Protein AF-A0A851D1P9-F1 (afdb_monomer_lite)

Foldseek 3Di:
DVLVVCCVPPNVQEAEEEADLPDDDDCVSNVVSYDYHHAYPPGDGDPVSVVVVVVVVVVSCVPDVSHDYHYDYPPRPDD

Radius of gyration: 12.74 Å; chains: 1; bounding box: 30×19×34 Å

InterPro domains:
  IPR029021 Protein-tyrosine phosphatase-like [G3DSA:3.90.190.10] (1-79)
  IPR029021 Protein-tyrosine phosphatase-like [SSF52799] (2-79)
  IPR029023 Tensin-type phosphatase domain [PS51181] (1-79)
  IPR051281 Dual-specificity lipid and protein phosphatase [PTHR12305] (1-79)

Sequence (79 aa):
EVARFLDTKHADHYKVYNLCSEKGYDPKYFHYRVERIFIDDHNVPALQDMLKFTASVREWMSRDEKNIIAIHCKGGKGR

Secondary structure (DSSP, 8-state):
-HHHHHHHHSTT-EEEEEEESS----GGGGTT-EEEEEE-TT-PPPHHHHHHHHHHHHHHHHH-TT-EEEEE-SSSS--

pLDDT: mean 91.1, std 8.93, range [54.75, 98.31]

Structure (mmCIF, N/CA/C/O backbone):
data_AF-A0A851D1P9-F1
#
_entry.id   AF-A0A851D1P9-F1
#
loop_
_atom_site.group_PDB
_atom_site.id
_atom_site.type_symbol
_atom_site.label_atom_id
_atom_site.label_alt_id
_atom_site.label_comp_id
_atom_site.label_asym_id
_atom_site.label_entity_id
_atom_site.label_seq_id
_atom_site.pdbx_PDB_ins_code
_atom_site.Cartn_x
_atom_site.Cartn_y
_atom_site.Cartn_z
_atom_site.occupancy
_atom_site.B_iso_or_equiv
_atom_site.auth_seq_id
_atom_site.auth_comp_id
_atom_site.auth_asym_id
_atom_site.auth_atom_id
_atom_site.pdbx_PDB_model_num
ATOM 1 N N . GLU A 1 1 ? 9.506 2.897 12.558 1.00 87.81 1 GLU A N 1
ATOM 2 C CA . GLU A 1 1 ? 8.682 4.110 12.784 1.00 87.81 1 GLU A CA 1
ATOM 3 C C . GLU A 1 1 ? 7.445 4.189 11.896 1.00 87.81 1 GLU A C 1
ATOM 5 O O . GLU A 1 1 ? 6.380 4.447 12.435 1.00 87.81 1 GLU A O 1
ATOM 10 N N . VAL A 1 2 ? 7.545 3.918 10.588 1.00 93.94 2 VAL A N 1
ATOM 11 C CA . VAL A 1 2 ? 6.384 3.951 9.670 1.00 93.94 2 VAL A CA 1
ATOM 12 C C . VAL A 1 2 ? 5.260 3.006 10.109 1.00 93.94 2 VAL A C 1
ATOM 14 O O . VAL A 1 2 ? 4.125 3.449 10.231 1.00 93.94 2 VAL A O 1
ATOM 17 N N . ALA A 1 3 ? 5.576 1.743 10.427 1.00 93.56 3 ALA A N 1
ATOM 18 C CA . ALA A 1 3 ? 4.595 0.790 10.960 1.00 93.56 3 ALA A CA 1
ATOM 19 C C . ALA A 1 3 ? 3.881 1.339 12.207 1.00 93.56 3 ALA A C 1
ATOM 21 O O . ALA A 1 3 ? 2.666 1.467 12.216 1.00 93.56 3 ALA A O 1
ATOM 22 N N . ARG A 1 4 ? 4.650 1.817 13.198 1.00 96.06 4 ARG A N 1
ATOM 23 C CA . ARG A 1 4 ? 4.111 2.460 14.408 1.00 96.06 4 ARG A CA 1
ATOM 24 C C . ARG A 1 4 ? 3.184 3.636 14.087 1.00 96.06 4 ARG A C 1
ATOM 26 O O . ARG A 1 4 ? 2.151 3.782 14.731 1.00 96.06 4 ARG A O 1
ATOM 33 N N . PHE A 1 5 ? 3.554 4.495 13.136 1.00 97.19 5 PHE A N 1
ATOM 34 C CA . PHE A 1 5 ? 2.722 5.627 12.726 1.00 97.19 5 PHE A CA 1
ATOM 35 C C . PHE A 1 5 ? 1.380 5.154 12.157 1.00 97.19 5 PHE A C 1
ATOM 37 O O . PHE A 1 5 ? 0.337 5.629 12.603 1.00 97.19 5 PHE A O 1
ATOM 44 N N . LEU A 1 6 ? 1.409 4.195 11.226 1.00 97.00 6 LEU A N 1
ATOM 45 C CA . LEU A 1 6 ? 0.207 3.641 10.607 1.00 97.00 6 LEU A CA 1
ATOM 46 C C . LEU A 1 6 ? -0.666 2.905 11.627 1.00 97.00 6 LEU A C 1
ATOM 48 O O . LEU A 1 6 ? -1.869 3.135 11.658 1.00 97.00 6 LEU A O 1
ATOM 52 N N . ASP A 1 7 ? -0.067 2.127 12.525 1.00 96.75 7 ASP A N 1
ATOM 53 C CA . ASP A 1 7 ? -0.782 1.452 13.611 1.00 96.75 7 ASP A CA 1
ATOM 54 C C . ASP A 1 7 ? -1.420 2.454 14.588 1.00 96.75 7 ASP A C 1
ATOM 56 O O . ASP A 1 7 ? -2.507 2.216 15.097 1.00 96.75 7 ASP A O 1
ATOM 60 N N . THR A 1 8 ? -0.786 3.608 14.828 1.00 97.31 8 THR A N 1
ATOM 61 C CA . THR A 1 8 ? -1.327 4.641 15.733 1.00 97.31 8 THR A CA 1
ATOM 62 C C . THR A 1 8 ? -2.448 5.459 15.084 1.00 97.31 8 THR A C 1
ATOM 64 O O . THR A 1 8 ? -3.377 5.882 15.766 1.00 97.31 8 THR A O 1
ATOM 67 N N . LYS A 1 9 ? -2.340 5.764 13.784 1.00 97.31 9 LYS A N 1
ATOM 68 C CA . LYS A 1 9 ? -3.251 6.693 13.088 1.00 97.31 9 LYS A CA 1
ATOM 69 C C . LYS A 1 9 ? -4.363 6.003 12.309 1.00 97.31 9 LYS A C 1
ATOM 71 O O . LYS A 1 9 ? -5.431 6.584 12.153 1.00 97.31 9 LYS A O 1
ATOM 76 N N . HIS A 1 10 ? -4.111 4.790 11.839 1.00 96.88 10 HIS A N 1
ATOM 77 C CA . HIS A 1 10 ? -4.979 4.037 10.940 1.00 96.88 10 HIS A CA 1
ATOM 78 C C . HIS A 1 10 ? -5.029 2.562 11.347 1.00 96.88 10 HIS A C 1
ATOM 80 O O . HIS A 1 10 ? -4.971 1.695 10.480 1.00 96.88 10 HIS A O 1
ATOM 86 N N . ALA A 1 11 ? -5.095 2.272 12.653 1.00 96.88 11 ALA A N 1
ATOM 87 C CA . ALA A 1 11 ? -5.166 0.907 13.177 1.00 96.88 11 ALA A CA 1
ATOM 88 C C . ALA A 1 11 ? -6.157 0.062 12.362 1.00 96.88 11 ALA A C 1
ATOM 90 O O . ALA A 1 11 ? -7.308 0.444 12.198 1.00 96.88 11 ALA A O 1
ATOM 91 N N . ASP A 1 12 ? -5.668 -1.033 11.790 1.00 96.31 12 ASP A N 1
ATOM 92 C CA . ASP A 1 12 ? -6.409 -1.962 10.929 1.00 96.31 12 ASP A CA 1
ATOM 93 C C . ASP A 1 12 ? -7.025 -1.441 9.624 1.00 96.31 12 ASP A C 1
ATOM 95 O O . ASP A 1 12 ? -7.520 -2.229 8.818 1.00 96.31 12 ASP A O 1
ATOM 99 N N . HIS A 1 13 ? -6.845 -0.158 9.332 1.00 98.00 13 HIS A N 1
ATOM 100 C CA . HIS A 1 13 ? -7.420 0.536 8.184 1.00 98.00 13 HIS A CA 1
ATOM 101 C C . HIS A 1 13 ? -6.362 1.030 7.191 1.00 98.00 13 HIS A C 1
ATOM 103 O O . HIS A 1 13 ? -6.585 1.995 6.466 1.00 98.00 13 HIS A O 1
ATOM 109 N N . TYR A 1 14 ? -5.197 0.380 7.112 1.00 98.00 14 TYR A N 1
ATOM 110 C CA . TYR A 1 14 ? -4.192 0.695 6.093 1.00 98.00 14 TYR A CA 1
ATOM 111 C C . TYR A 1 14 ? -3.732 -0.529 5.304 1.00 98.00 14 TYR A C 1
ATOM 113 O O . TYR A 1 14 ? -3.579 -1.624 5.847 1.00 98.00 14 TYR A O 1
ATOM 121 N N . LYS A 1 15 ? -3.411 -0.305 4.028 1.00 97.88 15 LYS A N 1
ATOM 122 C CA . LYS A 1 15 ? -2.684 -1.252 3.177 1.00 97.88 15 LYS A CA 1
ATOM 123 C C . LYS A 1 15 ? -1.505 -0.554 2.508 1.00 97.88 15 LYS A C 1
ATOM 125 O O . LYS A 1 15 ? -1.632 0.571 2.026 1.00 97.88 15 LYS A O 1
ATOM 130 N N . VAL A 1 16 ? -0.350 -1.207 2.499 1.00 97.06 16 VAL A N 1
ATOM 131 C CA . VAL A 1 16 ? 0.896 -0.660 1.955 1.00 97.06 16 VAL A CA 1
ATOM 132 C C . VAL A 1 16 ? 1.167 -1.251 0.576 1.00 97.06 16 VAL A C 1
ATOM 134 O O . VAL A 1 16 ? 1.122 -2.466 0.400 1.00 97.06 16 VAL A O 1
ATOM 137 N N . TYR A 1 17 ? 1.499 -0.402 -0.389 1.00 95.81 17 TYR A N 1
ATOM 138 C CA . TYR A 1 17 ? 1.935 -0.799 -1.723 1.00 95.81 17 TYR A CA 1
ATOM 139 C C . TYR A 1 17 ? 3.409 -0.436 -1.894 1.00 95.81 17 TYR A C 1
ATOM 141 O O . TYR A 1 17 ? 3.785 0.735 -1.840 1.00 95.81 17 TYR A O 1
ATOM 149 N N . ASN A 1 18 ? 4.251 -1.454 -2.058 1.00 93.56 18 ASN A N 1
ATOM 150 C CA . ASN A 1 18 ? 5.679 -1.304 -2.309 1.00 93.56 18 ASN A CA 1
ATOM 151 C C . ASN A 1 18 ? 5.954 -1.437 -3.809 1.00 93.56 18 ASN A C 1
ATOM 153 O O . ASN A 1 18 ? 5.844 -2.537 -4.353 1.00 93.56 18 ASN A O 1
ATOM 157 N N . LEU A 1 19 ? 6.351 -0.335 -4.442 1.00 90.31 19 LEU A N 1
ATOM 158 C CA . LEU A 1 19 ? 6.652 -0.275 -5.874 1.00 90.31 19 LEU A CA 1
ATOM 159 C C . LEU A 1 19 ? 8.090 -0.717 -6.217 1.00 90.31 19 LEU A C 1
ATOM 161 O O . LEU A 1 19 ? 8.493 -0.681 -7.376 1.00 90.31 19 LEU A O 1
ATOM 165 N N . CYS A 1 20 ? 8.905 -1.092 -5.226 1.00 85.81 20 CYS A N 1
ATOM 166 C CA . CYS A 1 20 ? 10.301 -1.465 -5.445 1.00 85.81 20 CYS A CA 1
ATOM 167 C C . CYS A 1 20 ? 10.453 -2.917 -5.907 1.00 85.81 20 CYS A C 1
ATOM 169 O O . CYS A 1 20 ? 10.137 -3.863 -5.164 1.00 85.81 20 CYS A O 1
ATOM 171 N N . SER A 1 21 ? 11.042 -3.103 -7.090 1.00 82.38 21 SER A N 1
ATOM 172 C CA . SER A 1 21 ? 11.500 -4.418 -7.531 1.00 82.38 21 SER A CA 1
ATOM 173 C C . SER A 1 21 ? 12.730 -4.878 -6.742 1.00 82.38 21 SER A C 1
ATOM 175 O O . SER A 1 21 ? 12.810 -6.030 -6.312 1.00 82.38 21 SER A O 1
ATOM 177 N N . GLU A 1 22 ? 13.635 -3.946 -6.443 1.00 76.81 22 GLU A N 1
ATOM 178 C CA . GLU A 1 22 ? 14.982 -4.203 -5.946 1.00 76.81 22 GLU A CA 1
ATOM 179 C C . GLU A 1 22 ? 15.050 -4.569 -4.457 1.00 76.81 22 GLU A C 1
ATOM 181 O O . GLU A 1 22 ? 15.966 -5.269 -4.024 1.00 76.81 22 GLU A O 1
ATOM 186 N N . LYS A 1 23 ? 14.108 -4.070 -3.644 1.00 80.12 23 LYS A N 1
ATOM 187 C CA . LYS A 1 23 ? 14.132 -4.231 -2.184 1.00 80.12 23 LYS A CA 1
ATOM 188 C C . LYS A 1 23 ? 12.739 -4.442 -1.602 1.00 80.12 23 LYS A C 1
ATOM 190 O O . LYS A 1 23 ? 11.792 -3.710 -1.887 1.00 80.12 23 LYS A O 1
ATOM 195 N N . GLY A 1 24 ? 12.648 -5.443 -0.733 1.00 84.44 24 GLY A N 1
ATOM 196 C CA . GLY A 1 24 ? 11.498 -5.697 0.126 1.00 84.44 24 GLY A CA 1
ATOM 197 C C . GLY A 1 24 ? 11.854 -5.550 1.603 1.00 84.44 24 GLY A C 1
ATOM 198 O O . G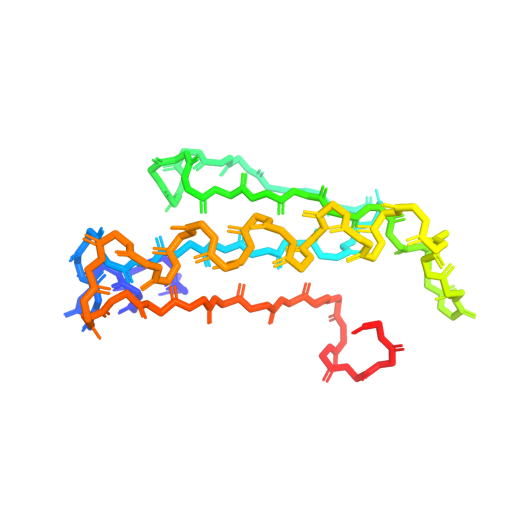LY A 1 24 ? 13.003 -5.307 1.968 1.00 84.44 24 GLY A O 1
ATOM 199 N N . TYR A 1 25 ? 10.847 -5.730 2.442 1.00 91.12 25 TYR A N 1
ATOM 200 C CA . TYR A 1 25 ? 10.952 -5.855 3.892 1.00 91.12 25 TYR A CA 1
ATOM 201 C C . TYR A 1 25 ? 9.988 -6.953 4.350 1.00 91.12 25 TYR A C 1
ATOM 203 O O . TYR A 1 25 ? 9.116 -7.360 3.578 1.00 91.12 25 TYR A O 1
ATOM 211 N N . ASP A 1 26 ? 10.142 -7.439 5.584 1.00 92.31 26 ASP A N 1
ATOM 212 C CA . ASP A 1 26 ? 9.240 -8.458 6.125 1.00 92.31 26 ASP A CA 1
ATOM 213 C C . ASP A 1 26 ? 7.805 -7.888 6.217 1.00 92.31 26 ASP A C 1
ATOM 215 O O . ASP A 1 26 ? 7.586 -6.888 6.913 1.00 92.31 26 ASP A O 1
ATOM 21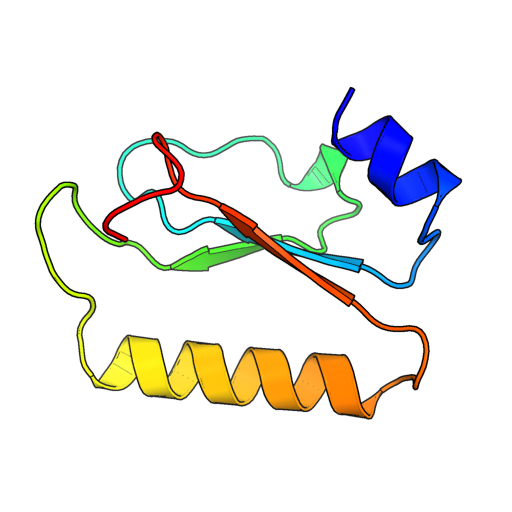9 N N . PRO A 1 27 ? 6.814 -8.477 5.518 1.00 92.50 27 PRO A N 1
ATOM 220 C CA . PRO A 1 27 ? 5.433 -7.998 5.548 1.00 92.50 27 PRO A CA 1
ATOM 221 C C . PRO A 1 27 ? 4.790 -8.093 6.940 1.00 92.50 27 PRO A C 1
ATOM 223 O O . PRO A 1 27 ? 3.788 -7.417 7.187 1.00 92.50 27 PRO A O 1
ATOM 226 N N . LYS A 1 28 ? 5.369 -8.863 7.875 1.00 94.06 28 LYS A N 1
ATOM 227 C CA . LYS A 1 28 ? 4.925 -8.935 9.278 1.00 94.06 28 LYS A CA 1
ATOM 228 C C . LYS A 1 28 ? 4.901 -7.579 9.966 1.00 94.06 28 LYS A C 1
ATOM 230 O O . LYS A 1 28 ? 4.040 -7.358 10.808 1.00 94.06 28 LYS A O 1
ATOM 235 N N . TYR A 1 29 ? 5.794 -6.661 9.591 1.00 93.88 29 TYR A N 1
ATOM 236 C CA . TYR A 1 29 ? 5.823 -5.316 10.176 1.00 93.88 29 TYR A CA 1
ATOM 237 C C . TYR A 1 29 ? 4.555 -4.503 9.906 1.00 93.88 29 TYR A C 1
ATOM 239 O O . TYR A 1 29 ? 4.314 -3.521 10.596 1.00 93.88 29 TYR A O 1
ATOM 247 N N . PHE A 1 30 ? 3.763 -4.902 8.914 1.00 95.75 30 PHE A N 1
ATOM 248 C CA . PHE A 1 30 ? 2.527 -4.239 8.511 1.00 95.75 30 PHE A CA 1
ATOM 249 C C . PHE A 1 30 ? 1.344 -5.212 8.541 1.00 95.75 30 PHE A C 1
ATOM 251 O O . PHE A 1 30 ? 0.409 -5.085 7.751 1.00 95.75 30 PHE A O 1
ATOM 258 N N 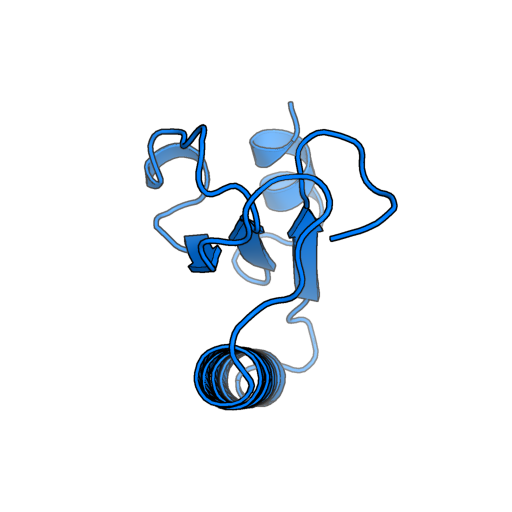. HIS A 1 31 ? 1.404 -6.226 9.413 1.00 96.25 31 HIS A N 1
ATOM 259 C CA . HIS A 1 31 ? 0.334 -7.212 9.612 1.00 96.25 31 HIS A CA 1
ATOM 260 C C . HIS A 1 31 ? -0.072 -7.928 8.316 1.00 96.25 31 HIS A C 1
ATOM 262 O O . HIS A 1 31 ? -1.245 -8.201 8.082 1.00 96.25 31 HIS A O 1
ATOM 268 N N . TYR A 1 32 ?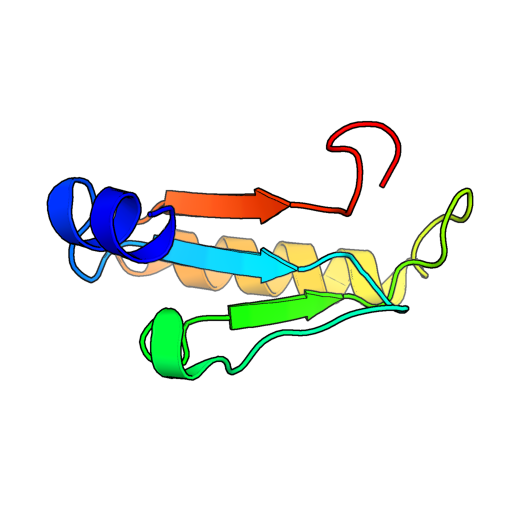 0.903 -8.188 7.437 1.00 95.38 32 TYR A N 1
ATOM 269 C CA . TYR A 1 32 ? 0.707 -8.776 6.106 1.00 95.38 32 TYR A CA 1
ATOM 270 C C . TYR A 1 32 ? -0.204 -7.977 5.160 1.00 95.38 32 TYR A C 1
ATOM 272 O O . TYR A 1 32 ? -0.576 -8.466 4.095 1.00 95.38 32 TYR A O 1
ATOM 280 N N . ARG A 1 33 ? -0.495 -6.709 5.473 1.00 95.69 33 ARG A N 1
ATOM 281 C CA . ARG 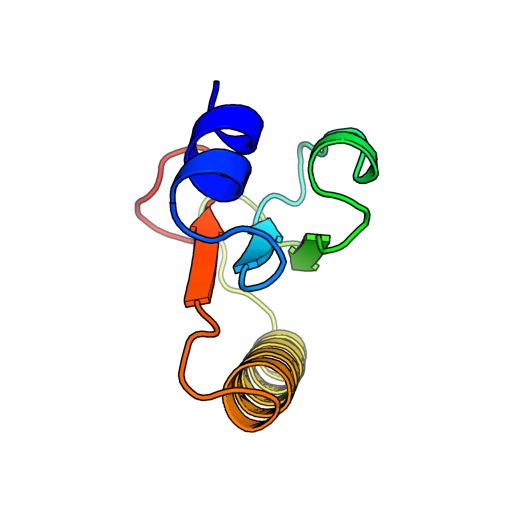A 1 33 ? -1.225 -5.777 4.601 1.00 95.69 33 ARG A CA 1
ATOM 282 C C . ARG A 1 33 ? -0.278 -5.061 3.639 1.00 95.69 33 ARG A C 1
ATOM 284 O O . ARG A 1 33 ? -0.324 -3.841 3.507 1.00 95.69 33 ARG A O 1
ATOM 291 N N . VAL A 1 34 ? 0.603 -5.820 2.987 1.00 95.56 34 VAL A N 1
ATOM 292 C CA . VAL A 1 34 ? 1.587 -5.303 2.026 1.00 95.56 34 VAL A CA 1
ATOM 293 C C . VAL A 1 34 ? 1.403 -5.994 0.687 1.00 95.56 34 VAL A C 1
ATOM 295 O O . VAL A 1 34 ? 1.429 -7.219 0.611 1.00 95.56 34 VAL A O 1
ATOM 298 N N . GLU A 1 35 ? 1.287 -5.209 -0.374 1.00 94.88 35 GLU A N 1
ATOM 299 C CA . GLU A 1 35 ? 1.301 -5.688 -1.751 1.00 94.88 35 GLU A CA 1
ATOM 300 C C . GLU A 1 35 ? 2.512 -5.117 -2.487 1.00 94.88 35 GLU A C 1
ATOM 302 O O . GLU A 1 35 ? 2.913 -3.973 -2.264 1.00 94.88 35 GLU A O 1
ATOM 307 N N . ARG A 1 36 ? 3.133 -5.932 -3.340 1.00 92.06 36 ARG A N 1
ATOM 308 C CA . ARG A 1 36 ? 4.317 -5.532 -4.101 1.00 92.06 36 ARG A CA 1
ATOM 309 C C . ARG A 1 36 ? 3.981 -5.418 -5.574 1.00 92.06 36 ARG A C 1
ATOM 311 O O . ARG A 1 36 ? 3.412 -6.341 -6.148 1.00 92.06 36 ARG A O 1
ATOM 318 N N . ILE A 1 37 ? 4.408 -4.315 -6.170 1.00 89.19 37 ILE A N 1
ATOM 319 C CA . ILE A 1 37 ? 4.377 -4.087 -7.611 1.00 89.19 37 ILE A CA 1
ATOM 320 C C . ILE A 1 37 ? 5.824 -3.885 -8.014 1.00 89.19 37 ILE A C 1
ATOM 322 O O . ILE A 1 37 ? 6.504 -3.003 -7.499 1.00 89.19 37 ILE A O 1
ATOM 326 N N . PHE A 1 38 ? 6.331 -4.760 -8.868 1.00 88.00 38 PHE A N 1
ATOM 327 C CA . PHE A 1 38 ? 7.743 -4.763 -9.214 1.00 88.00 38 PHE A CA 1
ATOM 328 C C . PHE A 1 38 ? 7.981 -3.731 -10.317 1.00 88.00 38 PHE A C 1
ATOM 330 O O . PHE A 1 38 ? 7.822 -4.041 -11.493 1.00 88.00 38 PHE A O 1
ATOM 337 N N . ILE A 1 39 ? 8.321 -2.499 -9.925 1.00 86.56 39 ILE A N 1
ATOM 338 C CA . ILE A 1 39 ? 8.688 -1.423 -10.850 1.00 86.56 39 ILE A CA 1
ATOM 339 C C . ILE A 1 39 ? 10.184 -1.152 -10.704 1.00 86.56 39 ILE A C 1
ATOM 341 O O . ILE A 1 39 ? 10.651 -0.708 -9.646 1.00 86.56 39 ILE A O 1
ATOM 345 N N . ASP A 1 40 ? 10.928 -1.434 -11.773 1.00 83.50 40 ASP A N 1
ATOM 346 C CA . ASP A 1 40 ? 12.351 -1.120 -11.850 1.00 83.50 40 ASP A CA 1
ATOM 347 C C . ASP A 1 40 ? 12.574 0.395 -11.823 1.00 83.50 40 ASP A C 1
ATOM 349 O O . ASP A 1 40 ? 11.756 1.190 -12.290 1.00 83.50 40 ASP A O 1
ATOM 353 N N . ASP A 1 41 ? 13.700 0.817 -11.252 1.00 78.44 41 ASP A N 1
ATOM 354 C CA . ASP A 1 41 ? 14.026 2.236 -11.154 1.00 78.44 41 ASP A CA 1
ATOM 355 C C . ASP A 1 41 ? 14.124 2.862 -12.559 1.00 78.44 41 ASP A C 1
ATOM 357 O O . ASP A 1 41 ? 14.733 2.283 -13.459 1.00 78.44 41 ASP A O 1
ATOM 361 N N . HIS A 1 42 ? 13.508 4.035 -12.745 1.00 77.50 42 HIS A N 1
ATOM 362 C CA . HIS A 1 42 ? 13.393 4.748 -14.033 1.00 77.50 42 HIS A CA 1
ATOM 363 C C . HIS A 1 42 ? 12.630 4.010 -15.149 1.00 77.50 42 HIS A C 1
ATOM 365 O O . HIS A 1 42 ? 12.737 4.391 -16.314 1.00 77.50 42 HIS A O 1
ATOM 371 N N . ASN A 1 43 ? 11.835 2.995 -14.810 1.00 83.81 43 ASN A N 1
ATOM 372 C CA . ASN A 1 43 ? 10.968 2.291 -15.751 1.00 83.81 43 ASN A CA 1
ATOM 373 C C . ASN A 1 43 ? 9.493 2.451 -15.375 1.00 83.81 43 ASN A C 1
ATOM 375 O O . ASN A 1 43 ? 9.151 2.837 -14.257 1.00 83.81 43 ASN A O 1
ATOM 379 N N . VAL A 1 44 ? 8.616 2.145 -16.331 1.00 86.56 44 VAL A N 1
ATOM 380 C CA . VAL A 1 44 ? 7.165 2.116 -16.120 1.00 86.56 44 VAL A CA 1
ATOM 381 C C . VAL A 1 44 ? 6.693 0.686 -15.836 1.00 86.56 44 VAL A C 1
ATOM 383 O O . VAL A 1 44 ? 7.274 -0.263 -16.367 1.00 86.56 44 VAL A O 1
ATOM 386 N N . PRO A 1 45 ? 5.635 0.503 -15.029 1.00 88.56 45 PRO A N 1
ATOM 387 C CA . PRO A 1 45 ? 5.010 -0.802 -14.855 1.00 88.56 45 PRO A CA 1
ATOM 388 C C . PRO A 1 45 ? 4.367 -1.281 -16.160 1.00 88.56 45 PRO A C 1
ATOM 390 O O . PRO A 1 45 ? 3.924 -0.482 -16.991 1.00 88.56 45 PRO A O 1
ATOM 393 N N . ALA A 1 46 ? 4.231 -2.599 -16.312 1.00 91.19 46 ALA A N 1
ATOM 394 C CA . ALA A 1 46 ? 3.389 -3.148 -17.364 1.00 91.19 46 ALA A CA 1
ATOM 395 C C . ALA A 1 46 ? 1.932 -2.701 -17.156 1.00 91.19 46 ALA A C 1
ATOM 397 O O . ALA A 1 46 ? 1.435 -2.645 -16.028 1.00 91.19 46 ALA A O 1
ATOM 398 N N . LEU A 1 47 ? 1.207 -2.445 -18.251 1.00 92.38 47 LEU A N 1
ATOM 399 C CA . LEU A 1 47 ? -0.197 -2.021 -18.182 1.00 92.38 47 LEU A CA 1
ATOM 400 C C . LEU A 1 47 ? -1.056 -3.009 -17.378 1.00 92.38 47 LEU A C 1
ATOM 402 O O . LEU A 1 47 ? -1.920 -2.607 -16.604 1.00 92.38 47 LEU A O 1
ATOM 406 N N . GLN A 1 48 ? -0.788 -4.306 -17.520 1.00 93.00 48 GLN A N 1
ATOM 407 C CA . GLN A 1 48 ? -1.489 -5.340 -16.767 1.00 93.00 48 GLN A CA 1
ATOM 408 C C . GLN A 1 48 ? -1.278 -5.202 -15.251 1.00 93.00 48 GLN A C 1
ATOM 410 O O . GLN A 1 48 ? -2.216 -5.422 -14.486 1.00 93.00 48 GLN A O 1
ATOM 415 N N . ASP A 1 49 ? -0.084 -4.815 -14.806 1.00 91.25 49 ASP A N 1
ATOM 416 C CA . ASP A 1 49 ? 0.203 -4.637 -13.383 1.00 91.25 49 ASP A CA 1
ATOM 417 C C . ASP A 1 49 ? -0.436 -3.358 -12.838 1.00 91.25 49 ASP A C 1
ATOM 419 O O . ASP A 1 49 ? -0.942 -3.363 -11.718 1.00 91.25 49 ASP A O 1
ATOM 423 N N . MET A 1 50 ? -0.559 -2.311 -13.662 1.00 92.19 50 MET A N 1
ATOM 424 C CA . MET A 1 50 ? -1.371 -1.133 -13.329 1.00 92.19 50 MET A CA 1
ATOM 425 C C . MET A 1 50 ? -2.854 -1.475 -13.157 1.00 92.19 50 MET A C 1
ATOM 427 O O . MET A 1 50 ? -3.509 -0.982 -12.234 1.00 92.19 50 MET A O 1
ATOM 431 N N . LEU A 1 51 ? -3.400 -2.343 -14.010 1.00 94.56 51 LEU A N 1
ATOM 432 C CA . LEU A 1 51 ? -4.785 -2.803 -13.879 1.00 94.56 51 LEU A CA 1
ATOM 433 C C . LEU A 1 51 ? -4.988 -3.636 -12.607 1.00 94.56 51 LEU A C 1
ATOM 435 O O . LEU A 1 51 ? -5.963 -3.425 -11.888 1.00 94.56 51 LEU A O 1
ATOM 439 N N . LYS A 1 52 ? -4.050 -4.532 -12.276 1.00 94.00 52 LYS A N 1
ATOM 440 C CA . LYS A 1 52 ? -4.089 -5.293 -11.015 1.00 94.00 52 LYS A CA 1
ATOM 441 C C . LYS A 1 52 ? -4.006 -4.375 -9.797 1.00 94.00 52 LYS A C 1
ATOM 443 O O . LYS A 1 52 ? -4.818 -4.505 -8.886 1.00 94.00 52 LYS A O 1
ATOM 448 N N . PHE A 1 53 ? -3.076 -3.420 -9.807 1.00 94.81 53 PHE A N 1
ATOM 449 C CA . PHE A 1 53 ? -2.916 -2.445 -8.733 1.00 94.81 53 PHE A CA 1
ATOM 450 C C . PHE A 1 53 ? -4.197 -1.646 -8.502 1.00 94.81 53 PHE A C 1
ATOM 452 O O . PHE A 1 53 ? -4.704 -1.585 -7.385 1.00 94.81 53 PHE A O 1
ATOM 459 N N . THR A 1 54 ? -4.753 -1.063 -9.564 1.00 95.69 54 THR A N 1
ATOM 460 C CA . THR A 1 54 ? -5.972 -0.251 -9.460 1.00 95.69 54 THR A CA 1
ATOM 461 C C . THR A 1 54 ? -7.175 -1.077 -9.008 1.00 95.69 54 THR A C 1
ATOM 463 O O . THR A 1 54 ? -7.965 -0.591 -8.199 1.00 95.69 54 THR A O 1
ATOM 466 N N . ALA A 1 55 ? -7.301 -2.333 -9.447 1.00 97.19 55 ALA A N 1
ATOM 467 C CA . ALA A 1 55 ? -8.327 -3.249 -8.949 1.00 97.19 55 ALA A CA 1
ATOM 468 C C . ALA A 1 55 ? -8.155 -3.546 -7.447 1.00 97.19 55 ALA A C 1
ATOM 470 O O . ALA A 1 55 ? -9.114 -3.410 -6.689 1.00 97.19 55 ALA A O 1
ATOM 471 N N . SER A 1 56 ? -6.933 -3.858 -7.009 1.00 97.19 56 SER A N 1
ATOM 472 C CA . SER A 1 56 ? -6.600 -4.129 -5.604 1.00 97.19 56 SER A CA 1
ATOM 473 C C . SER A 1 56 ? -6.854 -2.922 -4.692 1.00 97.19 56 SER A C 1
ATOM 475 O O . SER A 1 56 ? -7.436 -3.054 -3.611 1.00 97.19 56 SER A O 1
ATOM 477 N N . VAL A 1 57 ? -6.495 -1.715 -5.146 1.00 97.12 57 VAL A N 1
ATOM 478 C CA . VAL A 1 57 ? -6.796 -0.462 -4.439 1.00 97.12 57 VAL A CA 1
ATOM 479 C C . VAL A 1 57 ? -8.299 -0.272 -4.304 1.00 97.12 57 VAL A C 1
ATOM 481 O O . VAL A 1 57 ? -8.778 -0.018 -3.203 1.00 97.12 57 VAL A O 1
ATOM 484 N N . ARG A 1 58 ? -9.056 -0.418 -5.395 1.00 97.81 58 ARG A N 1
ATOM 485 C CA . ARG A 1 58 ? -10.516 -0.258 -5.369 1.00 97.81 58 ARG A CA 1
ATOM 486 C C . ARG A 1 58 ? -11.175 -1.240 -4.413 1.00 97.81 58 ARG A C 1
ATOM 488 O O . ARG A 1 58 ? -12.040 -0.841 -3.640 1.00 97.81 58 ARG A O 1
ATOM 495 N N . GLU A 1 59 ? -10.747 -2.496 -4.443 1.00 98.12 59 GLU A N 1
ATOM 496 C CA . GLU A 1 59 ? -11.247 -3.522 -3.537 1.00 98.12 59 GLU A CA 1
ATOM 497 C C . GLU A 1 59 ? -10.972 -3.146 -2.076 1.00 98.12 59 GLU A C 1
ATOM 499 O O . GLU A 1 59 ? -11.893 -3.154 -1.263 1.00 98.12 59 GLU A O 1
ATOM 504 N N . TRP A 1 60 ? -9.742 -2.743 -1.743 1.00 97.94 60 TRP A N 1
ATOM 505 C CA . TRP A 1 60 ? -9.389 -2.323 -0.385 1.00 97.94 60 TRP A CA 1
ATOM 506 C C . TRP A 1 60 ? -10.220 -1.127 0.091 1.00 97.94 60 TRP A C 1
ATOM 508 O O . TRP A 1 60 ? -10.810 -1.174 1.169 1.00 97.94 60 TRP A O 1
ATOM 518 N N . MET A 1 61 ? -10.312 -0.082 -0.731 1.00 97.94 61 MET A N 1
ATOM 519 C CA . MET A 1 61 ? -11.042 1.142 -0.397 1.00 97.94 61 MET A CA 1
ATOM 520 C C . MET A 1 61 ? -12.554 0.910 -0.269 1.00 97.94 61 MET A C 1
ATOM 522 O O . MET A 1 61 ? -13.215 1.625 0.469 1.00 97.94 61 MET A O 1
ATOM 526 N N . SER A 1 62 ? -13.112 -0.097 -0.950 1.00 98.12 62 SER A N 1
ATOM 527 C CA . SER A 1 62 ? -14.543 -0.423 -0.847 1.00 98.12 62 SER A CA 1
ATOM 528 C C . SER A 1 62 ? -14.945 -1.150 0.440 1.00 98.12 62 SER A C 1
ATOM 530 O O . SER A 1 62 ? -16.133 -1.232 0.736 1.00 98.12 62 SER A O 1
ATOM 532 N N . ARG A 1 63 ? -13.983 -1.703 1.193 1.00 98.00 63 ARG A N 1
ATOM 533 C CA . ARG A 1 63 ? -14.271 -2.523 2.383 1.00 98.00 63 ARG A CA 1
ATOM 534 C C . ARG A 1 63 ? -14.648 -1.697 3.611 1.00 98.00 63 ARG A C 1
ATOM 536 O O . ARG A 1 63 ? -15.394 -2.194 4.445 1.00 98.00 63 ARG A O 1
ATOM 543 N N . ASP A 1 64 ? -14.115 -0.485 3.733 1.00 98.25 64 ASP A N 1
ATOM 544 C CA . ASP A 1 64 ? -14.381 0.426 4.848 1.00 98.25 64 ASP A CA 1
ATOM 545 C C . ASP A 1 64 ? -14.048 1.865 4.427 1.00 98.25 64 ASP A C 1
ATOM 547 O O . ASP A 1 64 ? -13.034 2.103 3.770 1.00 98.25 64 ASP A O 1
ATOM 551 N N . GLU A 1 65 ? -14.874 2.832 4.822 1.00 97.62 65 GLU A N 1
ATOM 552 C CA . GLU A 1 65 ? -14.689 4.258 4.519 1.00 97.62 65 GLU A CA 1
ATOM 553 C C . GLU A 1 65 ? -13.435 4.875 5.163 1.00 97.62 65 GLU A C 1
ATOM 555 O O . GLU A 1 65 ? -12.920 5.886 4.686 1.00 97.62 65 GLU A O 1
ATOM 560 N N . LYS A 1 66 ? -12.918 4.267 6.236 1.00 97.75 66 LYS A N 1
ATOM 561 C CA . LYS A 1 66 ? -11.702 4.699 6.941 1.00 97.75 66 LYS A CA 1
ATOM 562 C C . LYS A 1 66 ? -10.431 4.153 6.310 1.00 97.75 66 LYS A C 1
ATOM 564 O O . LYS A 1 66 ? -9.339 4.558 6.718 1.00 97.75 66 LYS A O 1
ATOM 569 N N . ASN A 1 67 ? -10.551 3.222 5.363 1.00 98.31 67 ASN A N 1
ATOM 570 C CA . ASN A 1 67 ? -9.396 2.596 4.748 1.00 98.31 67 ASN A CA 1
ATOM 571 C C . ASN A 1 67 ? -8.557 3.626 3.994 1.00 98.31 67 ASN A C 1
ATOM 573 O O . ASN A 1 67 ? -9.056 4.412 3.194 1.00 98.31 67 ASN A O 1
ATOM 577 N N . ILE A 1 68 ? -7.250 3.570 4.223 1.00 98.19 68 ILE A N 1
ATOM 578 C CA . ILE A 1 68 ? -6.253 4.335 3.485 1.00 98.19 68 ILE A CA 1
ATOM 579 C C . ILE A 1 68 ? -5.268 3.393 2.803 1.00 98.19 68 ILE A C 1
ATOM 581 O O . ILE A 1 68 ? -5.101 2.228 3.184 1.00 98.19 68 ILE A O 1
ATOM 585 N N . ILE A 1 69 ? -4.586 3.917 1.791 1.00 97.69 69 ILE A N 1
ATOM 586 C CA . ILE A 1 69 ? -3.457 3.250 1.150 1.00 97.69 69 ILE A CA 1
ATOM 587 C C . ILE A 1 69 ? -2.189 4.069 1.372 1.00 97.69 69 ILE A C 1
ATOM 589 O O . ILE A 1 69 ? -2.216 5.297 1.326 1.00 97.69 69 ILE A O 1
ATOM 593 N N . ALA A 1 70 ? -1.071 3.384 1.588 1.00 96.12 70 ALA A N 1
ATOM 594 C CA . ALA A 1 70 ? 0.251 3.994 1.640 1.00 96.12 70 ALA A CA 1
ATOM 595 C C . ALA A 1 70 ? 1.092 3.441 0.488 1.00 96.12 70 ALA A C 1
ATOM 597 O O . ALA A 1 70 ? 1.460 2.268 0.492 1.00 96.12 70 ALA A O 1
ATOM 598 N N . ILE A 1 71 ? 1.379 4.275 -0.508 1.00 94.69 71 ILE A N 1
ATOM 599 C CA . ILE A 1 71 ? 2.183 3.898 -1.675 1.00 94.69 71 ILE A CA 1
ATOM 600 C C . ILE A 1 71 ? 3.594 4.444 -1.468 1.00 94.69 71 ILE A C 1
ATOM 602 O O . ILE A 1 71 ? 3.758 5.615 -1.125 1.00 94.69 71 ILE A O 1
ATOM 606 N N . HIS A 1 72 ? 4.617 3.615 -1.667 1.00 91.25 72 HIS A N 1
ATOM 607 C CA . HIS A 1 72 ? 6.003 4.075 -1.616 1.00 91.25 72 HIS A CA 1
ATOM 608 C C . HIS A 1 72 ? 6.886 3.379 -2.653 1.00 91.25 72 HIS A C 1
ATOM 610 O O . HIS A 1 72 ? 6.653 2.238 -3.057 1.00 91.25 72 HIS A O 1
ATOM 616 N N . CYS A 1 73 ? 7.936 4.091 -3.044 1.00 86.81 73 CYS A N 1
ATOM 617 C 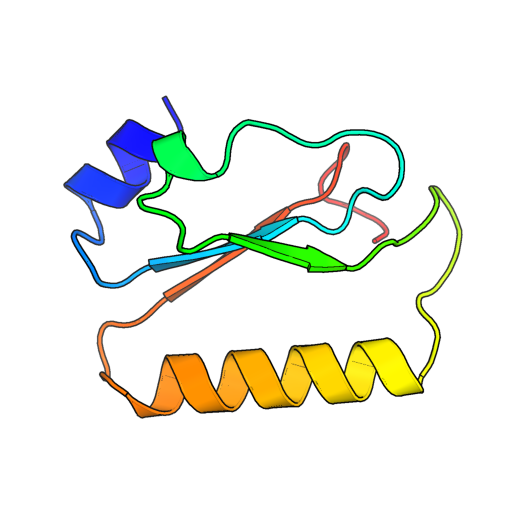CA . CYS A 1 73 ? 9.089 3.569 -3.763 1.00 86.81 73 CYS A CA 1
ATOM 618 C C . CYS A 1 73 ? 10.364 4.021 -3.030 1.00 86.81 73 CYS A C 1
ATOM 620 O O . CYS A 1 73 ? 10.290 4.655 -1.977 1.00 86.81 73 CYS A O 1
ATOM 622 N N . LYS A 1 74 ? 11.552 3.753 -3.580 1.00 80.19 74 LYS A N 1
ATOM 623 C CA . LYS A 1 74 ? 12.820 4.117 -2.924 1.00 80.19 74 LYS A CA 1
ATOM 624 C C . LYS A 1 74 ? 12.984 5.626 -2.704 1.00 80.19 74 LYS A C 1
ATOM 626 O O . LYS A 1 74 ? 13.550 6.029 -1.695 1.00 80.19 74 LYS A O 1
ATOM 631 N N . GLY A 1 75 ? 12.536 6.444 -3.660 1.00 73.56 75 GLY A N 1
ATOM 632 C CA . GLY A 1 75 ? 12.739 7.900 -3.656 1.00 73.56 75 GLY A CA 1
ATOM 633 C C . GLY A 1 75 ? 11.467 8.744 -3.554 1.00 73.56 75 GLY A C 1
ATOM 634 O O . GLY A 1 75 ? 11.572 9.964 -3.495 1.00 73.56 75 GLY A O 1
ATOM 635 N N . GLY A 1 76 ? 10.282 8.124 -3.578 1.00 66.31 76 GLY A N 1
ATOM 636 C CA . GLY A 1 76 ? 8.987 8.813 -3.514 1.00 66.31 76 GLY A CA 1
ATOM 637 C C . GLY A 1 76 ? 8.710 9.800 -4.658 1.00 66.31 76 GLY A C 1
ATOM 638 O O . GLY A 1 76 ? 8.069 10.816 -4.415 1.00 66.31 76 GLY A O 1
ATOM 639 N N . LYS A 1 77 ? 9.233 9.560 -5.874 1.00 68.19 77 LYS A N 1
ATOM 640 C CA . LYS A 1 77 ? 9.075 10.476 -7.025 1.00 68.19 77 LYS A CA 1
ATOM 641 C C . LYS A 1 77 ? 8.487 9.821 -8.277 1.00 68.19 77 LYS A C 1
ATOM 643 O O . LYS A 1 77 ? 7.343 10.083 -8.607 1.00 68.19 77 LYS A O 1
ATOM 648 N N . GLY A 1 78 ? 9.310 9.065 -9.012 1.00 54.75 78 GLY A N 1
ATOM 649 C CA . GLY A 1 78 ? 9.032 8.715 -10.414 1.00 54.75 78 GLY A CA 1
ATOM 650 C C . GLY A 1 78 ? 8.359 7.364 -10.665 1.00 54.75 78 GLY A C 1
ATOM 651 O O . GLY A 1 78 ? 7.987 7.106 -11.802 1.00 54.75 78 GLY A O 1
ATOM 652 N N . ARG A 1 79 ? 8.237 6.515 -9.641 1.00 60.31 79 ARG A N 1
ATOM 653 C CA . ARG A 1 79 ? 7.530 5.228 -9.707 1.00 60.31 79 ARG A CA 1
ATOM 654 C C . ARG A 1 79 ? 6.139 5.373 -9.125 1.00 60.31 79 ARG A C 1
ATOM 656 O O . ARG A 1 79 ? 6.062 6.045 -8.069 1.00 60.31 79 ARG A O 1
#

Organism: Todus mexicanus (NCBI:txid135184)